Protein AF-A0A7I7TZQ4-F1 (afdb_monomer)

Solvent-accessible surface area (backbone atoms only — not comparable to full-atom values): 8480 Å² total; per-residue (Å²): 110,68,66,61,53,50,53,50,51,52,49,53,49,52,52,53,50,50,63,72,49,67,87,55,64,92,65,45,30,65,63,46,37,47,48,52,23,47,59,60,56,45,29,69,38,84,71,42,23,64,52,49,42,52,49,56,56,48,59,68,60,19,83,84,35,71,69,56,39,49,57,53,48,57,53,49,51,57,53,48,56,53,44,43,50,32,51,54,24,55,39,55,78,76,45,80,84,52,69,76,58,47,56,53,36,38,52,52,49,51,52,52,50,51,52,50,54,50,28,42,55,64,76,69,54,77,97,75,55,49,66,54,45,33,52,48,52,50,49,53,48,52,49,54,63,73,69,52,77,77,80,128

pLDDT: mean 86.18, std 8.85, range [39.09, 96.75]

Sequence (152 aa):
MLHGVADQLVRYDAEAFAAAFKDAPIGDGDVIATRLAKQILSIRDEPQLSRTRARLELSLLARGDPVLSENFAQMGESFRGIVERLVIAAQREHGPLDRTLLDEQISVVLSYLGGRILAFASDSAEPLTSDDIVRQLRAVITGVAALRPTGE

Secondary structure (DSSP, 8-state):
-HHHHHHHHHHHHHHHHHHHHTT--TT-HHHHHHHHHHHHHHTTSTTHHHHHHHHHHHHHHGGG-HHHHHHHHHHHHHHHHHHHHHHHHHHHTTSS--HHHHHHHHHHHHHHHHHHHHHHHTT-PPP--HHHHHHHHHHHHHHHHHHS----

Radius of gyration: 16.25 Å; Cα contacts (8 Å, |Δi|>4): 115; chains: 1; bounding box: 47×32×43 Å

Foldseek 3Di:
DLLVLLVVLLVVLVVVLCVLCVPPDQQPLLSLLLSLLVVLVCCLDPPNLVSLVSVVVLCVVCPVPVSSVVSVVVSVVSVLVSLLSNLCSLVVVPDDDDPVLSVVLSVQLSVVSVVSSVCSSVVNDDDDDSVRSSVVNSCSSVVSVVPPPPDD

Mean predicted aligned error: 5.51 Å

Organism: Mycolicibacterium parafortuitum (NCBI:txid39692)

Nearest PDB structures (foldseek):
  6ayi-assembly2_D  TM=6.916E-01  e=3.935E-02  Escherichia coli O157:H7
  2g3b-assembly1_B  TM=6.645E-01  e=1.412E-01  Rhodococcus jostii RHA1
  3p9t-assembly1_B  TM=6.006E-01  e=3.442E+00  Stenotrophomonas maltophilia
  8suk-assembly2_B  TM=4.294E-01  e=1.422E+00  Rhodococcus sp. USK13
  6of0-assembly2_D  TM=5.516E-01  e=6.521E+00  Neisseria gonorrhoeae

Structure (mmCIF, N/CA/C/O backbone):
data_AF-A0A7I7TZQ4-F1
#
_entry.id   AF-A0A7I7TZQ4-F1
#
loop_
_atom_site.group_PDB
_atom_site.id
_atom_site.type_symbol
_atom_site.label_atom_id
_atom_site.label_alt_id
_atom_site.label_comp_id
_atom_site.label_asym_id
_atom_site.label_entity_id
_atom_site.label_seq_id
_atom_site.pdbx_PDB_ins_code
_atom_site.Cartn_x
_atom_site.Cartn_y
_atom_site.Cartn_z
_atom_site.occupancy
_atom_site.B_iso_or_equiv
_atom_site.auth_seq_id
_atom_site.auth_comp_id
_atom_site.auth_asym_id
_atom_site.auth_atom_id
_atom_site.pdbx_PDB_model_num
ATOM 1 N N . MET A 1 1 ? 8.515 -16.409 -23.942 1.00 71.88 1 MET A N 1
ATOM 2 C CA . MET A 1 1 ? 9.444 -15.364 -23.449 1.00 71.88 1 MET A CA 1
ATOM 3 C C . MET A 1 1 ? 8.765 -14.506 -22.386 1.00 71.88 1 MET A C 1
ATOM 5 O O . MET A 1 1 ? 9.254 -14.497 -21.268 1.00 71.88 1 MET A O 1
ATOM 9 N N . LEU A 1 2 ? 7.625 -13.867 -22.691 1.00 77.50 2 LEU A N 1
ATOM 10 C CA . LEU A 1 2 ? 6.902 -12.990 -21.754 1.00 77.50 2 LEU A CA 1
ATOM 11 C C . LEU A 1 2 ? 6.487 -13.689 -20.445 1.00 77.50 2 LEU A C 1
ATOM 13 O O . LEU A 1 2 ? 6.786 -13.174 -19.374 1.00 77.50 2 LEU A O 1
ATOM 17 N N . HIS A 1 3 ? 5.913 -14.897 -20.528 1.00 77.06 3 HIS A N 1
ATOM 18 C CA . HIS A 1 3 ? 5.568 -15.714 -19.353 1.00 77.06 3 HIS A CA 1
ATOM 19 C C . HIS A 1 3 ? 6.768 -16.006 -18.453 1.00 77.06 3 HIS A C 1
ATOM 21 O O . HIS A 1 3 ? 6.694 -15.778 -17.258 1.00 77.06 3 HIS A O 1
ATOM 27 N N . GLY A 1 4 ? 7.913 -16.399 -19.021 1.00 81.25 4 GLY A N 1
ATOM 28 C CA . GLY A 1 4 ? 9.117 -16.677 -18.230 1.00 81.25 4 GLY A CA 1
ATOM 29 C C . GLY A 1 4 ? 9.682 -15.440 -17.518 1.00 81.25 4 GLY A C 1
ATOM 30 O O . GLY A 1 4 ? 10.194 -15.553 -16.408 1.00 81.25 4 GLY A O 1
ATOM 31 N N . VAL A 1 5 ? 9.565 -14.252 -18.123 1.00 81.44 5 VAL A N 1
ATOM 32 C CA . VAL A 1 5 ? 9.945 -12.984 -17.474 1.00 81.44 5 VAL A CA 1
ATOM 33 C C . VAL A 1 5 ? 8.963 -12.631 -16.356 1.00 81.44 5 VAL A C 1
ATOM 35 O O . VAL A 1 5 ? 9.399 -12.252 -15.270 1.00 81.44 5 VAL A O 1
ATOM 38 N N . ALA A 1 6 ? 7.659 -12.796 -16.592 1.00 79.25 6 ALA A N 1
ATOM 39 C CA . ALA A 1 6 ? 6.629 -12.578 -15.581 1.00 79.25 6 ALA A CA 1
ATOM 40 C C . ALA A 1 6 ? 6.795 -13.530 -14.384 1.00 79.25 6 ALA A C 1
ATOM 42 O O . ALA A 1 6 ? 6.799 -13.066 -13.248 1.00 79.25 6 ALA A O 1
ATOM 43 N N . ASP A 1 7 ? 7.041 -14.821 -14.624 1.00 80.62 7 ASP A N 1
ATOM 44 C CA . ASP A 1 7 ? 7.293 -15.821 -13.578 1.00 80.62 7 ASP A CA 1
ATOM 45 C C . ASP A 1 7 ? 8.513 -15.455 -12.725 1.00 80.62 7 ASP A C 1
ATOM 47 O O . ASP A 1 7 ? 8.476 -15.536 -11.498 1.00 80.62 7 ASP A O 1
ATOM 51 N N . GLN A 1 8 ? 9.610 -15.027 -13.361 1.00 83.38 8 GLN A N 1
ATOM 52 C CA . GLN A 1 8 ? 10.805 -14.595 -12.636 1.00 83.38 8 GLN A CA 1
ATOM 53 C C . GLN A 1 8 ? 10.550 -13.340 -11.802 1.00 83.38 8 GLN A C 1
ATOM 55 O O . GLN A 1 8 ? 10.984 -13.287 -10.653 1.00 83.38 8 GLN A O 1
ATOM 60 N N . LEU A 1 9 ? 9.841 -12.349 -12.352 1.00 80.94 9 LEU A N 1
ATOM 61 C CA . LEU A 1 9 ? 9.470 -11.136 -11.620 1.00 80.94 9 LEU A CA 1
ATOM 62 C C . LEU A 1 9 ? 8.625 -11.478 -10.392 1.00 80.94 9 LEU A C 1
ATOM 64 O O . LEU A 1 9 ? 8.991 -11.099 -9.282 1.00 80.94 9 LEU A O 1
ATOM 68 N N . VAL A 1 10 ? 7.564 -12.266 -10.580 1.00 77.12 10 VAL A N 1
ATOM 69 C CA . VAL A 1 10 ? 6.677 -12.705 -9.496 1.00 77.12 10 VAL A CA 1
ATOM 70 C C . VAL A 1 10 ? 7.459 -13.464 -8.427 1.00 77.12 10 VAL A C 1
ATOM 72 O O . VAL A 1 10 ? 7.298 -13.187 -7.240 1.00 77.12 10 VAL A O 1
ATOM 75 N N . ARG A 1 11 ? 8.366 -14.367 -8.814 1.00 78.06 11 ARG A N 1
ATOM 76 C CA . ARG A 1 11 ? 9.188 -15.103 -7.846 1.00 78.06 11 ARG A CA 1
ATOM 77 C C . ARG A 1 11 ? 10.104 -14.178 -7.041 1.00 78.06 11 ARG A C 1
ATOM 79 O O . ARG A 1 11 ? 10.126 -14.275 -5.818 1.00 78.06 11 ARG A O 1
ATOM 86 N N . TYR A 1 12 ? 10.832 -13.275 -7.700 1.00 80.44 12 TYR A N 1
ATOM 87 C CA . TYR A 1 12 ? 11.740 -12.354 -7.009 1.00 80.44 12 TYR A CA 1
ATOM 88 C C . TYR A 1 12 ? 11.011 -11.413 -6.059 1.00 80.44 12 TYR A C 1
ATOM 90 O O . TYR A 1 12 ? 11.521 -11.111 -4.980 1.00 80.44 12 TYR A O 1
ATOM 98 N N . ASP A 1 13 ? 9.824 -10.960 -6.443 1.00 75.25 13 ASP A N 1
ATOM 99 C CA . ASP A 1 13 ? 9.003 -10.127 -5.580 1.00 75.25 13 ASP A CA 1
ATOM 100 C C . ASP A 1 13 ? 8.512 -10.917 -4.376 1.00 75.25 13 ASP A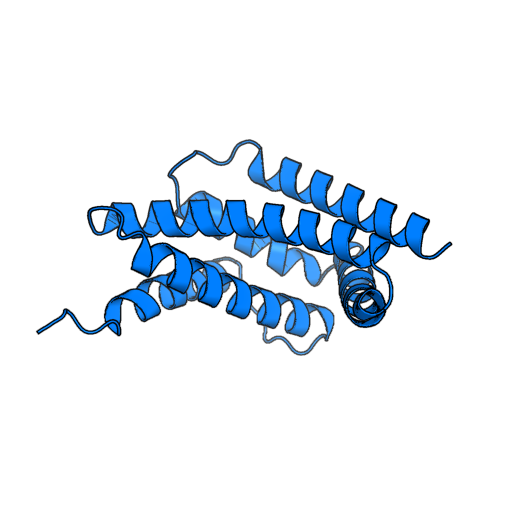 C 1
ATOM 102 O O . ASP A 1 13 ? 8.654 -10.445 -3.254 1.00 75.25 13 ASP A O 1
ATOM 106 N N . ALA A 1 14 ? 8.012 -12.138 -4.580 1.00 73.81 14 ALA A N 1
ATOM 107 C CA . ALA A 1 14 ? 7.545 -12.987 -3.492 1.00 73.81 14 ALA A CA 1
ATOM 108 C C . ALA A 1 14 ? 8.676 -13.303 -2.502 1.00 73.81 14 ALA A C 1
ATOM 110 O O . ALA A 1 14 ? 8.468 -13.221 -1.295 1.00 73.81 14 ALA A O 1
ATOM 111 N N . GLU A 1 15 ? 9.884 -13.597 -2.992 1.00 79.50 15 GLU A N 1
ATOM 112 C CA . GLU A 1 15 ? 11.077 -13.811 -2.163 1.00 79.50 15 GLU A CA 1
ATOM 113 C C . GLU A 1 15 ? 11.458 -12.550 -1.374 1.00 79.50 15 GLU A C 1
ATOM 115 O O . GLU A 1 15 ? 11.679 -12.622 -0.162 1.00 79.50 15 GLU A O 1
ATOM 120 N N . ALA A 1 16 ? 11.496 -11.386 -2.032 1.00 77.25 16 ALA A N 1
ATOM 121 C CA . ALA A 1 16 ? 11.807 -10.113 -1.386 1.00 77.25 16 ALA A CA 1
ATOM 122 C C . ALA A 1 16 ? 10.758 -9.743 -0.325 1.00 77.25 16 ALA A C 1
ATOM 124 O O . ALA A 1 16 ? 11.110 -9.334 0.782 1.00 77.25 16 ALA A O 1
ATOM 125 N N . PHE A 1 17 ? 9.475 -9.943 -0.632 1.00 75.00 17 PHE A N 1
ATOM 126 C CA . PHE A 1 17 ? 8.370 -9.727 0.296 1.00 75.00 17 PHE A CA 1
ATOM 127 C C . PHE A 1 17 ? 8.422 -10.705 1.472 1.00 75.00 17 PHE A C 1
ATOM 129 O O . PHE A 1 17 ? 8.363 -10.280 2.625 1.00 75.00 17 PHE A O 1
ATOM 136 N N . ALA A 1 18 ? 8.590 -12.002 1.221 1.00 76.06 18 ALA A N 1
ATOM 137 C CA . ALA A 1 18 ? 8.701 -12.998 2.280 1.00 76.06 18 ALA A CA 1
ATOM 138 C C . ALA A 1 18 ? 9.877 -12.683 3.214 1.00 76.06 18 ALA A C 1
ATOM 140 O O . ALA A 1 18 ? 9.715 -12.710 4.433 1.00 76.06 18 ALA A O 1
ATOM 141 N N . ALA A 1 19 ? 11.033 -12.306 2.663 1.00 80.75 19 ALA A N 1
ATOM 142 C CA . ALA A 1 19 ? 12.191 -11.891 3.447 1.00 80.75 19 ALA A CA 1
ATOM 143 C C . ALA A 1 19 ? 11.901 -10.636 4.288 1.00 80.75 19 ALA A C 1
ATOM 145 O O . ALA A 1 19 ? 12.202 -10.618 5.482 1.00 80.75 19 ALA A O 1
ATOM 146 N N . ALA A 1 20 ? 11.264 -9.615 3.703 1.00 79.75 20 ALA A N 1
ATOM 147 C CA . ALA A 1 20 ? 10.950 -8.364 4.391 1.00 79.75 20 ALA A CA 1
ATOM 148 C C . ALA A 1 20 ? 10.005 -8.562 5.588 1.00 79.75 20 ALA A C 1
ATOM 150 O O . ALA A 1 20 ? 10.124 -7.849 6.585 1.00 79.75 20 ALA A O 1
ATOM 151 N N . PHE A 1 21 ? 9.096 -9.540 5.534 1.00 80.00 21 PHE A N 1
ATOM 152 C CA . PHE A 1 21 ? 8.072 -9.764 6.563 1.00 80.00 21 PHE A CA 1
ATOM 153 C C . PHE A 1 21 ? 8.275 -11.027 7.414 1.00 80.00 21 PHE A C 1
ATOM 155 O O 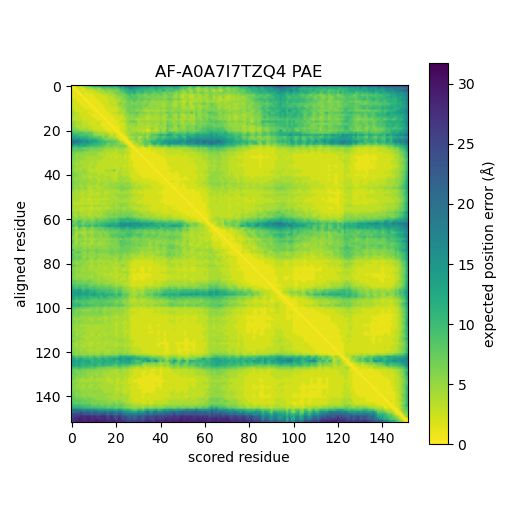. PHE A 1 21 ? 7.489 -11.244 8.337 1.00 80.00 21 PHE A O 1
ATOM 162 N N . LYS A 1 22 ? 9.337 -11.811 7.173 1.00 77.88 22 LYS A N 1
ATOM 163 C CA . LYS A 1 22 ? 9.636 -13.080 7.866 1.00 77.88 22 LYS A CA 1
ATOM 164 C C . LYS A 1 22 ? 9.555 -12.972 9.391 1.00 77.88 22 LYS A C 1
ATOM 166 O O . LYS A 1 22 ? 8.889 -13.778 10.029 1.00 77.88 22 LYS A O 1
ATOM 171 N N . ASP A 1 23 ? 10.188 -11.943 9.947 1.00 78.12 23 ASP A N 1
ATOM 172 C CA . ASP A 1 23 ? 10.280 -11.734 11.399 1.00 78.12 23 ASP A CA 1
ATOM 173 C C . ASP A 1 23 ? 9.314 -10.649 11.910 1.00 78.12 23 ASP A C 1
ATOM 175 O O . ASP A 1 23 ? 9.570 -10.022 12.936 1.00 78.12 23 ASP A O 1
ATOM 179 N N . ALA A 1 24 ? 8.266 -10.306 11.153 1.00 74.56 24 ALA A N 1
ATOM 180 C CA . ALA A 1 24 ? 7.301 -9.292 11.578 1.00 74.56 24 ALA A CA 1
ATOM 181 C C . ALA A 1 24 ? 6.318 -9.912 12.589 1.00 74.56 24 ALA A C 1
ATOM 183 O O . ALA A 1 24 ? 5.592 -10.840 12.201 1.00 74.56 24 ALA A O 1
ATOM 184 N N . PRO A 1 25 ? 6.242 -9.414 13.841 1.00 75.75 25 PRO A N 1
ATOM 185 C CA . PRO A 1 25 ? 5.332 -9.956 14.843 1.00 75.75 25 PRO A CA 1
ATOM 186 C C . PRO A 1 25 ? 3.885 -9.949 14.340 1.00 75.75 25 PRO A C 1
ATOM 188 O O . PRO A 1 25 ? 3.422 -9.007 13.690 1.00 75.75 25 PRO A O 1
ATOM 191 N N . ILE A 1 26 ? 3.150 -11.024 14.618 1.00 67.25 26 ILE A N 1
ATOM 192 C CA . ILE A 1 26 ? 1.724 -11.101 14.296 1.00 67.25 26 ILE A CA 1
ATOM 193 C C . ILE A 1 26 ? 0.982 -10.241 15.324 1.00 67.25 26 ILE A C 1
ATOM 195 O O . ILE A 1 26 ? 0.817 -10.654 16.466 1.00 67.25 26 ILE A O 1
ATOM 199 N N . GLY A 1 27 ? 0.562 -9.041 14.918 1.00 73.06 27 GLY A N 1
ATOM 200 C CA . GLY A 1 27 ? -0.202 -8.109 15.756 1.00 73.06 27 GLY A CA 1
ATOM 201 C C . GLY A 1 27 ? 0.493 -6.781 16.057 1.00 73.06 27 GLY A C 1
ATOM 202 O O . GLY A 1 27 ? -0.142 -5.917 16.646 1.00 73.06 27 GLY A O 1
ATOM 203 N N . ASP A 1 28 ? 1.744 -6.594 15.632 1.00 85.62 28 ASP A N 1
ATOM 204 C CA . ASP A 1 28 ? 2.437 -5.306 15.752 1.00 85.62 28 ASP A CA 1
ATOM 205 C C . ASP A 1 28 ? 2.229 -4.484 14.470 1.00 85.62 28 ASP A C 1
ATOM 207 O O . ASP A 1 28 ? 2.931 -4.658 13.466 1.00 85.62 28 ASP A O 1
ATOM 211 N N . GLY A 1 29 ? 1.196 -3.637 14.488 1.00 88.56 29 GLY A N 1
ATOM 212 C CA . GLY A 1 29 ? 0.816 -2.796 13.352 1.00 88.56 29 GLY A CA 1
ATOM 213 C C . GLY A 1 29 ? 1.922 -1.824 12.940 1.00 88.56 29 GLY A C 1
ATOM 214 O O . GLY A 1 29 ? 2.123 -1.595 11.747 1.00 88.56 29 GLY A O 1
ATOM 215 N N . ASP A 1 30 ? 2.704 -1.333 13.898 1.00 90.38 30 ASP A N 1
ATOM 216 C CA . ASP A 1 30 ? 3.761 -0.345 13.679 1.00 90.38 30 ASP A CA 1
ATOM 217 C C . ASP A 1 30 ? 4.958 -0.938 12.950 1.00 90.38 30 ASP A C 1
ATOM 219 O O . ASP A 1 30 ? 5.473 -0.353 11.986 1.00 90.38 30 ASP A O 1
ATOM 223 N N . VAL A 1 31 ? 5.370 -2.143 13.346 1.00 91.31 31 VAL A N 1
ATOM 224 C CA . VAL A 1 31 ? 6.420 -2.884 12.642 1.00 91.31 31 VAL A CA 1
ATOM 225 C C . VAL A 1 31 ? 5.978 -3.222 11.219 1.00 91.31 31 VAL A C 1
ATOM 227 O O . VAL A 1 31 ? 6.773 -3.076 10.284 1.00 91.31 31 VAL A O 1
ATOM 230 N N . ILE A 1 32 ? 4.721 -3.640 11.024 1.00 91.38 32 ILE A N 1
ATOM 231 C CA . ILE A 1 32 ? 4.182 -3.954 9.692 1.00 91.38 32 ILE A CA 1
ATOM 232 C C . ILE A 1 32 ? 4.138 -2.693 8.818 1.00 91.38 32 ILE A C 1
ATOM 234 O O . ILE A 1 32 ? 4.641 -2.721 7.692 1.00 91.38 32 ILE A O 1
ATOM 238 N N . ALA A 1 33 ? 3.606 -1.581 9.333 1.00 93.50 33 ALA A N 1
ATOM 239 C CA . ALA A 1 33 ? 3.524 -0.310 8.616 1.00 93.50 33 ALA A CA 1
ATOM 240 C C . ALA A 1 33 ? 4.912 0.205 8.217 1.00 93.50 33 ALA A C 1
ATOM 242 O O . ALA A 1 33 ? 5.122 0.607 7.073 1.00 93.50 33 ALA A O 1
ATOM 243 N N . THR A 1 34 ? 5.885 0.133 9.128 1.00 94.31 34 THR A N 1
ATOM 244 C CA . THR A 1 34 ? 7.265 0.571 8.871 1.00 94.31 34 THR A CA 1
ATOM 245 C C . THR A 1 34 ? 7.936 -0.276 7.790 1.00 94.31 34 THR A C 1
ATOM 247 O O . THR A 1 34 ? 8.628 0.252 6.919 1.00 94.31 34 THR A O 1
ATOM 250 N N . ARG A 1 35 ? 7.733 -1.600 7.804 1.00 92.62 35 ARG A N 1
ATOM 251 C CA . ARG A 1 35 ? 8.273 -2.496 6.767 1.00 92.62 35 ARG A CA 1
ATOM 252 C C . ARG A 1 35 ? 7.623 -2.243 5.408 1.00 92.62 35 ARG A C 1
ATOM 254 O O . ARG A 1 35 ? 8.342 -2.165 4.415 1.00 92.62 35 ARG A O 1
ATOM 261 N N . LEU A 1 36 ? 6.303 -2.041 5.365 1.00 91.81 36 LEU A N 1
ATOM 262 C CA . LEU A 1 36 ? 5.595 -1.642 4.143 1.00 91.81 36 LEU A CA 1
ATOM 263 C C . LEU A 1 36 ? 6.128 -0.313 3.597 1.00 91.81 36 LEU A C 1
ATOM 265 O O . LEU A 1 36 ? 6.429 -0.221 2.409 1.00 91.81 36 LEU A O 1
ATOM 269 N N . ALA A 1 37 ? 6.306 0.692 4.455 1.00 94.12 37 ALA A N 1
ATOM 270 C CA . ALA A 1 37 ? 6.837 1.994 4.064 1.00 94.12 37 ALA A CA 1
ATOM 271 C C . ALA A 1 37 ? 8.239 1.888 3.446 1.00 94.12 37 ALA A C 1
ATOM 273 O O . ALA A 1 37 ? 8.480 2.430 2.367 1.00 94.12 37 ALA A O 1
ATOM 274 N N . LYS A 1 38 ? 9.145 1.129 4.076 1.00 93.25 38 LYS A N 1
ATOM 275 C CA . LYS A 1 38 ? 10.492 0.868 3.542 1.00 93.25 38 LYS A CA 1
ATOM 276 C C . LYS A 1 38 ? 10.452 0.128 2.207 1.00 93.25 38 LYS A C 1
ATOM 278 O O . LYS A 1 38 ? 11.166 0.513 1.285 1.00 93.25 38 LYS A O 1
ATOM 283 N N . GLN A 1 39 ? 9.602 -0.891 2.085 1.00 90.56 39 GLN A N 1
ATOM 284 C CA . GLN A 1 39 ? 9.459 -1.648 0.843 1.00 90.56 39 GLN A CA 1
ATOM 285 C C . GLN A 1 39 ? 8.982 -0.750 -0.302 1.00 90.56 39 GLN A C 1
ATOM 287 O O . GLN A 1 39 ? 9.524 -0.806 -1.403 1.00 90.56 39 GLN A O 1
ATOM 292 N N . ILE A 1 40 ? 8.009 0.122 -0.039 1.00 91.38 40 ILE A N 1
ATOM 293 C CA . ILE A 1 40 ? 7.492 1.054 -1.041 1.00 91.38 40 ILE A CA 1
ATOM 294 C C . ILE A 1 40 ? 8.540 2.104 -1.416 1.00 91.38 40 ILE A C 1
ATOM 296 O O . ILE A 1 40 ? 8.683 2.413 -2.594 1.00 91.38 40 ILE A O 1
ATOM 300 N N . LEU A 1 41 ? 9.298 2.633 -0.453 1.00 93.31 41 LEU A N 1
ATOM 301 C CA . LEU A 1 41 ? 10.371 3.586 -0.753 1.00 93.31 41 LEU A CA 1
ATOM 302 C C . LEU A 1 41 ? 11.479 2.965 -1.598 1.00 93.31 41 LEU A C 1
ATOM 304 O O . LEU A 1 41 ? 11.996 3.648 -2.477 1.00 93.31 41 LEU A O 1
ATOM 308 N N . SER A 1 42 ? 11.785 1.679 -1.392 1.00 91.75 42 SER A N 1
ATOM 309 C CA . SER A 1 42 ? 12.810 0.982 -2.178 1.00 91.75 42 SER A CA 1
ATOM 310 C C . SER A 1 42 ? 12.512 0.948 -3.680 1.00 91.75 42 SER A C 1
ATOM 312 O O . SER A 1 42 ? 13.433 0.804 -4.469 1.00 91.75 42 SER A O 1
ATOM 314 N N . ILE A 1 43 ? 11.253 1.149 -4.099 1.00 91.94 43 ILE A N 1
ATOM 315 C CA . ILE A 1 43 ? 10.854 1.231 -5.518 1.00 91.94 43 ILE A CA 1
ATOM 316 C C . ILE A 1 43 ? 11.580 2.359 -6.254 1.00 91.94 43 ILE A C 1
ATOM 318 O O . ILE A 1 43 ? 11.715 2.297 -7.470 1.00 91.94 43 ILE A O 1
ATOM 322 N N . ARG A 1 44 ? 12.034 3.392 -5.544 1.00 91.25 44 ARG A N 1
ATOM 323 C CA . ARG A 1 44 ? 12.735 4.535 -6.139 1.00 91.25 44 ARG A CA 1
ATOM 324 C C . ARG A 1 44 ? 14.144 4.189 -6.615 1.00 91.25 44 ARG A C 1
ATOM 326 O O . ARG A 1 44 ? 14.696 4.924 -7.427 1.00 91.25 44 ARG A O 1
ATOM 333 N N . ASP A 1 45 ? 14.697 3.086 -6.125 1.00 91.44 45 ASP A N 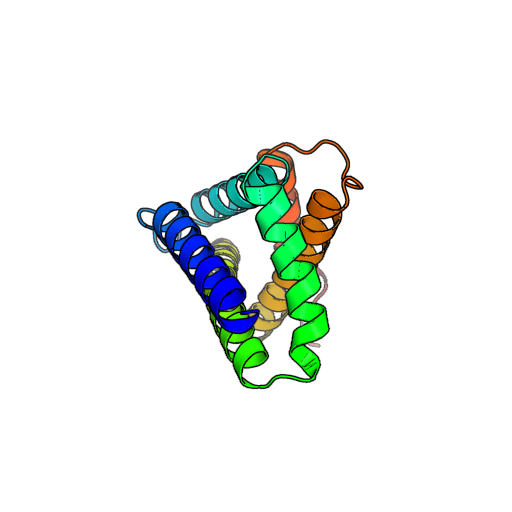1
ATOM 334 C CA . ASP A 1 45 ? 16.070 2.678 -6.371 1.00 91.44 45 ASP A CA 1
ATOM 335 C C . ASP A 1 45 ? 16.118 1.446 -7.286 1.00 91.44 45 ASP A C 1
ATOM 337 O O . ASP A 1 45 ? 15.197 0.624 -7.337 1.00 91.44 45 ASP A O 1
ATOM 341 N N . GLU A 1 46 ? 17.210 1.297 -8.034 1.00 90.69 46 GLU A N 1
ATOM 342 C CA . GLU A 1 46 ? 17.443 0.081 -8.813 1.00 90.69 46 GLU A CA 1
ATOM 343 C C . GLU A 1 46 ? 17.943 -1.065 -7.914 1.00 90.69 46 GLU A C 1
ATOM 345 O O . GLU A 1 46 ? 18.740 -0.827 -7.004 1.00 90.69 46 GLU A O 1
ATOM 350 N N . PRO A 1 47 ? 17.544 -2.329 -8.177 1.00 90.56 47 PRO A N 1
ATOM 351 C CA . PRO A 1 47 ? 16.775 -2.807 -9.336 1.00 90.56 47 PRO A CA 1
ATOM 352 C C . PRO A 1 47 ? 15.238 -2.742 -9.190 1.00 90.56 47 PRO A C 1
ATOM 354 O O . PRO A 1 47 ? 14.512 -3.217 -10.071 1.00 90.56 47 PRO A O 1
ATOM 357 N N . GLN A 1 48 ? 14.707 -2.265 -8.060 1.00 88.62 48 GLN A N 1
ATOM 358 C CA . GLN A 1 48 ? 13.271 -2.307 -7.757 1.00 88.62 48 GLN A CA 1
ATOM 359 C C . GLN A 1 48 ? 12.449 -1.385 -8.661 1.00 88.62 48 GLN A C 1
ATOM 361 O O . GLN A 1 48 ? 11.316 -1.744 -9.008 1.00 88.62 48 GLN A O 1
ATOM 366 N N . LEU A 1 49 ? 13.014 -0.252 -9.080 1.00 92.00 49 LEU A N 1
ATOM 367 C CA . LEU A 1 49 ? 12.385 0.671 -10.019 1.00 92.00 49 LEU A CA 1
ATOM 368 C C . LEU A 1 49 ? 12.075 -0.015 -11.350 1.00 92.00 49 LEU A C 1
ATOM 370 O O . LEU A 1 49 ? 10.909 -0.100 -11.751 1.00 92.00 49 LEU A O 1
ATOM 374 N N . SER A 1 50 ? 13.101 -0.568 -12.003 1.00 91.19 50 SER A N 1
ATOM 375 C CA . SER A 1 50 ? 12.946 -1.263 -13.283 1.00 91.19 50 SER A CA 1
ATOM 376 C C . SER A 1 50 ? 11.994 -2.457 -13.181 1.00 91.19 50 SER A C 1
ATOM 378 O O . SER A 1 50 ? 11.136 -2.644 -14.045 1.00 91.19 50 SER A O 1
ATOM 380 N N . ARG A 1 51 ? 12.067 -3.237 -12.092 1.00 89.62 51 ARG A N 1
ATOM 381 C CA . ARG A 1 51 ? 11.144 -4.364 -11.858 1.00 89.62 51 ARG A CA 1
ATOM 382 C C . ARG A 1 51 ? 9.697 -3.911 -11.702 1.00 89.62 51 ARG A C 1
ATOM 384 O O . ARG A 1 51 ? 8.797 -4.532 -12.259 1.00 89.62 51 ARG A O 1
ATOM 391 N N . THR A 1 52 ? 9.467 -2.831 -10.962 1.00 90.06 52 THR A N 1
ATOM 392 C CA . THR A 1 52 ? 8.117 -2.311 -10.727 1.00 90.06 52 THR A CA 1
ATOM 393 C C . THR A 1 52 ? 7.504 -1.754 -12.005 1.00 90.06 52 THR A C 1
ATOM 395 O O . THR A 1 52 ? 6.337 -2.032 -12.272 1.00 90.06 52 THR A O 1
ATOM 398 N N . ARG A 1 53 ? 8.282 -1.051 -12.838 1.00 92.44 53 ARG A N 1
ATOM 399 C CA . ARG A 1 53 ? 7.832 -0.595 -14.164 1.00 92.44 53 ARG A CA 1
ATOM 400 C C . ARG A 1 53 ? 7.431 -1.763 -15.059 1.00 92.44 53 ARG A C 1
ATOM 402 O O . ARG A 1 53 ? 6.301 -1.789 -15.539 1.00 92.44 53 ARG A O 1
ATOM 409 N N . ALA A 1 54 ? 8.298 -2.770 -15.178 1.00 90.19 54 ALA A N 1
ATOM 410 C CA . ALA A 1 54 ? 7.991 -3.975 -15.944 1.00 90.19 54 ALA A CA 1
ATOM 411 C C . ALA A 1 54 ? 6.711 -4.660 -15.437 1.00 90.19 54 ALA A C 1
ATOM 413 O O . ALA A 1 54 ? 5.866 -5.064 -16.230 1.00 90.19 54 ALA A O 1
ATOM 414 N N . ARG A 1 55 ? 6.517 -4.743 -14.113 1.00 88.31 55 ARG A N 1
ATOM 415 C CA . ARG A 1 55 ? 5.304 -5.315 -13.511 1.00 88.31 55 ARG A CA 1
ATOM 416 C C . ARG A 1 55 ? 4.043 -4.536 -13.886 1.00 88.31 55 ARG A C 1
ATOM 418 O O . ARG A 1 55 ? 3.039 -5.146 -14.243 1.00 88.31 55 ARG A O 1
ATOM 425 N N . LEU A 1 56 ? 4.091 -3.206 -13.803 1.00 88.50 56 LEU A N 1
ATOM 426 C CA . LEU A 1 56 ? 2.967 -2.336 -14.156 1.00 88.50 56 LEU A CA 1
ATOM 427 C C . LEU A 1 56 ? 2.600 -2.493 -15.636 1.00 88.50 56 LEU A C 1
ATOM 429 O O . LEU A 1 56 ? 1.434 -2.729 -15.943 1.00 88.50 56 LEU A O 1
ATOM 433 N N . GLU A 1 57 ? 3.582 -2.470 -16.537 1.00 88.88 57 GLU A N 1
ATOM 434 C CA . GLU A 1 57 ? 3.366 -2.691 -17.973 1.00 88.88 57 GLU A CA 1
ATOM 435 C C . GLU A 1 57 ? 2.767 -4.076 -18.258 1.00 88.88 57 GLU A C 1
ATOM 437 O O . GLU A 1 57 ? 1.754 -4.193 -18.949 1.00 88.88 57 GLU A O 1
ATOM 442 N N . LEU A 1 58 ? 3.335 -5.133 -17.670 1.00 86.62 58 LEU A N 1
ATOM 443 C CA . LEU A 1 58 ? 2.849 -6.501 -17.848 1.00 86.62 58 LEU A CA 1
ATOM 444 C C . LEU A 1 58 ? 1.433 -6.694 -17.295 1.00 86.62 58 LEU A C 1
ATOM 446 O O . LEU A 1 58 ? 0.632 -7.386 -17.919 1.00 86.62 58 LEU A O 1
ATOM 450 N N . SER A 1 59 ? 1.096 -6.065 -16.166 1.00 82.88 59 SER A N 1
ATOM 451 C CA . SER A 1 59 ? -0.250 -6.155 -15.586 1.00 82.88 59 SER A CA 1
ATOM 452 C C . SER A 1 59 ? -1.325 -5.539 -16.490 1.00 82.88 59 SER A C 1
ATOM 454 O O . SER A 1 59 ? -2.449 -6.038 -16.544 1.00 82.88 59 SER A O 1
ATOM 456 N N . LEU A 1 60 ? -0.978 -4.504 -17.264 1.00 84.25 60 LEU A N 1
ATOM 457 C CA . LEU A 1 60 ? -1.878 -3.917 -18.258 1.00 84.25 60 LEU A CA 1
ATOM 458 C C . LEU A 1 60 ? -2.085 -4.856 -19.455 1.00 84.25 60 LEU A C 1
ATOM 460 O O . LEU A 1 60 ? -3.195 -4.943 -19.980 1.00 84.25 60 LEU A O 1
ATOM 464 N N . LEU A 1 61 ? -1.041 -5.590 -19.852 1.00 82.25 61 LEU A N 1
ATOM 465 C CA . LEU A 1 61 ? -1.084 -6.570 -20.943 1.00 82.25 61 LEU A CA 1
ATOM 466 C C . LEU A 1 61 ? -1.788 -7.879 -20.549 1.00 82.25 61 LEU A C 1
ATOM 468 O O . LEU A 1 61 ? -2.384 -8.538 -21.401 1.00 82.25 61 LEU A O 1
ATOM 472 N N . ALA A 1 62 ? -1.766 -8.241 -19.263 1.00 79.81 62 ALA A N 1
ATOM 473 C CA . ALA A 1 62 ? -2.304 -9.501 -18.756 1.00 79.81 62 ALA A CA 1
ATOM 474 C C . ALA A 1 62 ? -3.818 -9.667 -18.973 1.00 79.81 62 ALA A C 1
ATOM 476 O O . ALA A 1 62 ? -4.290 -10.796 -19.013 1.00 79.81 62 ALA A O 1
ATOM 477 N N . ARG A 1 63 ? -4.586 -8.585 -19.193 1.00 72.81 63 ARG A N 1
ATOM 478 C CA . ARG A 1 63 ? -6.052 -8.648 -19.389 1.00 72.81 63 ARG A CA 1
ATOM 479 C C . ARG A 1 63 ? -6.507 -9.590 -20.516 1.00 72.81 63 ARG A C 1
ATOM 481 O O . ARG A 1 63 ? -7.653 -10.026 -20.495 1.00 72.81 63 ARG A O 1
ATOM 488 N N . GLY A 1 64 ? -5.643 -9.880 -21.492 1.00 77.81 64 GLY A N 1
ATOM 489 C CA . GLY A 1 64 ? -5.911 -10.832 -22.577 1.00 77.81 64 GLY A CA 1
ATOM 490 C C . GLY A 1 64 ? -5.276 -12.218 -22.403 1.00 77.81 64 GLY A C 1
ATOM 491 O O . GLY A 1 64 ? -5.468 -13.071 -23.265 1.00 77.81 64 GLY A O 1
ATOM 492 N N . ASP A 1 65 ? -4.518 -12.450 -21.329 1.00 82.75 65 ASP A N 1
ATOM 493 C CA . ASP A 1 65 ? -3.734 -13.665 -21.090 1.00 82.75 65 ASP A CA 1
ATOM 494 C C . ASP A 1 65 ? -4.065 -14.247 -19.699 1.00 82.75 65 ASP A C 1
ATOM 496 O O . ASP A 1 65 ? -3.634 -13.702 -18.675 1.00 82.75 65 ASP A O 1
ATOM 500 N N . PRO A 1 66 ? -4.844 -15.345 -19.635 1.00 81.19 66 PRO A N 1
ATOM 501 C CA . PRO A 1 66 ? -5.281 -15.934 -18.370 1.00 81.19 66 PRO A CA 1
ATOM 502 C C . PRO A 1 66 ? -4.135 -16.392 -17.463 1.00 81.19 66 PRO A C 1
ATOM 504 O O . PRO A 1 66 ? -4.235 -16.257 -16.248 1.00 81.19 66 PRO A O 1
ATOM 507 N N . VAL A 1 67 ? -3.038 -16.888 -18.043 1.00 79.31 67 VAL A N 1
ATOM 508 C CA . VAL A 1 67 ? -1.893 -17.402 -17.277 1.00 79.31 67 VAL A CA 1
ATOM 509 C C . VAL A 1 67 ? -1.139 -16.243 -16.630 1.00 79.31 67 VAL A C 1
ATOM 511 O O . VAL A 1 67 ? -0.827 -16.279 -15.442 1.00 79.31 67 VAL A O 1
ATOM 514 N N . LEU A 1 68 ? -0.900 -15.165 -17.384 1.00 78.75 68 LEU A N 1
ATOM 515 C CA . LEU A 1 68 ? -0.307 -13.951 -16.816 1.00 78.75 68 LEU A CA 1
ATOM 516 C C . LEU A 1 68 ? -1.218 -13.321 -15.756 1.00 78.75 68 LEU A C 1
ATOM 518 O O . LEU A 1 68 ? -0.727 -12.849 -14.731 1.00 78.75 68 LEU A O 1
ATOM 522 N N . SER A 1 69 ? -2.534 -13.335 -15.978 1.00 81.00 69 SER A N 1
ATOM 523 C CA . SER A 1 69 ? -3.511 -12.823 -15.014 1.00 81.00 69 SER A CA 1
ATOM 524 C C . SER A 1 69 ? -3.468 -13.574 -13.681 1.00 81.00 69 SER A C 1
ATOM 526 O O . SER A 1 69 ? -3.473 -12.934 -12.631 1.00 81.00 69 SER A O 1
ATOM 528 N N . GLU A 1 70 ? -3.384 -14.906 -13.704 1.00 82.38 70 GLU A N 1
ATOM 529 C CA . GLU A 1 70 ? -3.316 -15.737 -12.494 1.00 82.38 70 GLU A CA 1
ATOM 530 C C . GLU A 1 70 ? -2.045 -15.462 -11.675 1.00 82.38 70 GLU A C 1
ATOM 532 O O . GLU A 1 70 ? -2.117 -15.237 -10.465 1.00 82.38 70 GLU A O 1
ATOM 537 N N . ASN A 1 71 ? -0.894 -15.358 -12.342 1.00 78.06 71 ASN A N 1
ATOM 538 C CA . ASN A 1 71 ? 0.376 -15.033 -11.694 1.00 78.06 71 ASN A CA 1
ATOM 539 C C . ASN A 1 71 ? 0.340 -13.676 -10.968 1.00 78.06 71 ASN A C 1
ATOM 541 O O . ASN A 1 71 ? 0.798 -13.551 -9.828 1.00 78.06 71 ASN A O 1
ATOM 545 N N . PHE A 1 72 ? -0.221 -12.645 -11.609 1.00 78.50 72 PHE A N 1
ATOM 546 C CA . PHE A 1 72 ? -0.374 -11.334 -10.973 1.00 78.50 72 PHE A CA 1
ATOM 547 C C . PHE A 1 72 ? -1.424 -11.340 -9.859 1.00 78.50 72 PHE A C 1
ATOM 549 O O . PHE A 1 72 ? -1.235 -10.651 -8.854 1.00 78.50 72 PHE A O 1
ATOM 556 N N . ALA A 1 73 ? -2.489 -12.136 -9.991 1.00 79.38 73 ALA A N 1
ATOM 557 C CA . ALA A 1 73 ? -3.486 -12.302 -8.939 1.00 79.38 73 ALA A CA 1
ATOM 558 C C . ALA A 1 73 ? -2.866 -12.908 -7.671 1.00 79.38 73 ALA A C 1
ATOM 560 O O . ALA A 1 73 ? -3.052 -12.368 -6.583 1.00 79.38 73 ALA A O 1
ATOM 561 N N . GLN A 1 74 ? -2.043 -13.954 -7.799 1.00 77.25 74 GLN A N 1
ATOM 562 C CA . GLN A 1 74 ? -1.375 -14.588 -6.656 1.00 77.25 74 GLN A CA 1
ATOM 563 C C . GLN A 1 74 ? -0.432 -13.627 -5.907 1.00 77.25 74 GLN A C 1
ATOM 565 O O . GLN A 1 74 ? -0.356 -13.636 -4.672 1.00 77.25 74 GLN A O 1
ATOM 570 N N . MET A 1 75 ? 0.267 -12.759 -6.642 1.00 75.81 75 MET A N 1
ATOM 571 C CA . MET A 1 75 ? 1.069 -11.688 -6.046 1.00 75.81 75 MET A CA 1
ATOM 572 C C . MET A 1 75 ? 0.189 -10.677 -5.294 1.00 75.81 75 MET A C 1
ATOM 574 O O . MET A 1 75 ? 0.506 -10.291 -4.167 1.00 75.81 75 MET A O 1
ATOM 578 N N . GLY A 1 76 ? -0.936 -10.280 -5.898 1.00 78.81 76 GLY A N 1
ATOM 579 C CA . GLY A 1 76 ? -1.926 -9.392 -5.287 1.00 78.81 76 GLY A CA 1
ATOM 580 C C . GLY A 1 76 ? -2.470 -9.933 -3.963 1.00 78.81 76 GLY A C 1
ATOM 581 O O . GLY A 1 76 ? -2.529 -9.188 -2.984 1.00 78.81 76 GLY A O 1
ATOM 582 N N . GLU A 1 77 ? -2.764 -11.232 -3.893 1.00 82.56 77 GLU A N 1
ATOM 583 C CA . GLU A 1 77 ? -3.225 -11.896 -2.665 1.00 82.56 77 GLU A CA 1
ATOM 584 C C . GLU A 1 77 ? -2.172 -11.878 -1.549 1.00 82.56 77 GLU A C 1
ATOM 586 O O . GLU A 1 77 ? -2.488 -11.616 -0.387 1.00 82.56 77 GLU A O 1
ATOM 591 N N . SER A 1 78 ? -0.894 -12.064 -1.891 1.00 79.19 78 SER A N 1
ATOM 592 C CA . SER A 1 78 ? 0.199 -11.971 -0.911 1.00 79.19 78 SER A CA 1
ATOM 593 C C . SER A 1 78 ? 0.295 -10.564 -0.309 1.00 79.19 78 SER A C 1
ATOM 595 O O . SER A 1 78 ? 0.474 -10.405 0.901 1.00 79.19 78 SER A O 1
ATOM 597 N N . PHE A 1 79 ? 0.125 -9.530 -1.138 1.00 82.00 79 PHE A N 1
ATOM 598 C CA . PHE A 1 79 ? 0.119 -8.142 -0.679 1.00 82.00 79 PHE A CA 1
ATOM 599 C C . PHE A 1 79 ? -1.129 -7.822 0.156 1.00 82.00 79 PHE A C 1
ATOM 601 O O . PHE A 1 79 ? -1.024 -7.197 1.215 1.00 82.00 79 PHE A O 1
ATOM 608 N N . ARG A 1 80 ? -2.297 -8.328 -0.266 1.00 88.94 80 ARG A N 1
ATOM 609 C CA . ARG A 1 80 ? -3.562 -8.228 0.473 1.00 88.94 80 ARG A CA 1
ATOM 610 C C . ARG A 1 80 ? -3.436 -8.806 1.880 1.00 88.94 80 ARG A C 1
ATOM 612 O O . ARG A 1 80 ? -3.822 -8.127 2.824 1.00 88.94 80 ARG A O 1
ATOM 619 N N . GLY A 1 81 ? -2.832 -9.984 2.044 1.00 89.25 81 GLY A N 1
ATOM 620 C CA . GLY A 1 81 ? -2.659 -10.610 3.360 1.00 89.25 81 GLY A CA 1
ATOM 621 C C . GLY A 1 81 ? -1.814 -9.780 4.341 1.00 89.25 81 GLY A C 1
ATOM 622 O O . GLY A 1 81 ? -2.072 -9.775 5.544 1.00 89.25 81 GLY A O 1
ATOM 623 N N . ILE A 1 82 ? -0.821 -9.024 3.857 1.00 88.56 82 ILE A N 1
ATOM 624 C CA . ILE A 1 82 ? -0.026 -8.120 4.709 1.00 88.56 82 ILE A CA 1
ATOM 625 C C . ILE A 1 82 ? -0.849 -6.893 5.109 1.00 88.56 82 ILE A C 1
ATOM 627 O O . ILE A 1 82 ? -0.827 -6.492 6.275 1.00 88.56 82 ILE A O 1
ATOM 631 N N . VAL A 1 83 ? -1.584 -6.312 4.159 1.00 92.56 83 VAL A N 1
ATOM 632 C CA . VAL A 1 83 ? -2.487 -5.187 4.432 1.00 92.56 83 VAL A CA 1
ATOM 633 C C . VAL A 1 83 ? -3.578 -5.599 5.418 1.00 92.56 83 VAL A C 1
ATOM 635 O O . VAL A 1 83 ? -3.847 -4.865 6.361 1.00 92.56 83 VAL A O 1
ATOM 638 N N . GLU A 1 84 ? -4.144 -6.794 5.278 1.00 93.50 84 GLU A N 1
ATOM 639 C CA . GLU A 1 84 ? -5.101 -7.346 6.235 1.00 93.50 84 GLU A CA 1
ATOM 640 C C . GLU A 1 84 ? -4.503 -7.429 7.643 1.00 93.50 84 GLU A C 1
ATOM 642 O O . GLU A 1 84 ? -5.105 -6.934 8.594 1.00 93.50 84 GLU A O 1
ATOM 647 N N . ARG A 1 85 ? -3.282 -7.961 7.795 1.00 92.12 85 ARG A N 1
ATOM 648 C CA . ARG A 1 85 ? -2.596 -7.992 9.099 1.00 92.12 85 ARG A CA 1
ATOM 649 C C . ARG A 1 85 ? -2.407 -6.595 9.694 1.00 92.12 85 ARG A C 1
ATOM 651 O O . ARG A 1 85 ? -2.586 -6.437 10.901 1.00 92.12 85 ARG A O 1
ATOM 658 N N . LEU A 1 86 ? -2.045 -5.609 8.869 1.00 93.19 86 LEU A N 1
ATOM 659 C CA . LEU A 1 86 ? -1.910 -4.213 9.292 1.00 93.19 86 LEU A CA 1
ATOM 660 C C . LEU A 1 86 ? -3.248 -3.660 9.802 1.00 93.19 86 LEU A C 1
ATOM 662 O O . LEU A 1 86 ? -3.301 -3.092 10.890 1.00 93.19 86 LEU A O 1
ATOM 666 N N . VAL A 1 87 ? -4.326 -3.846 9.039 1.00 94.62 87 VAL A N 1
ATOM 667 C CA . VAL A 1 87 ? -5.653 -3.325 9.390 1.00 94.62 87 VAL A CA 1
ATOM 668 C C . VAL A 1 87 ? -6.216 -4.025 10.629 1.00 94.62 87 VAL A C 1
ATOM 670 O O . VAL A 1 87 ? -6.758 -3.359 11.506 1.00 94.62 87 VAL A O 1
ATOM 673 N N . ILE A 1 88 ? -6.035 -5.344 10.766 1.00 93.69 88 ILE A N 1
ATOM 674 C CA . ILE A 1 88 ? -6.436 -6.089 11.970 1.00 93.69 88 ILE A CA 1
ATOM 675 C C . ILE A 1 88 ? -5.708 -5.556 13.207 1.00 93.69 88 ILE A C 1
ATOM 677 O O . ILE A 1 88 ? -6.337 -5.394 14.253 1.00 93.69 88 ILE A O 1
ATOM 681 N N . ALA A 1 89 ? -4.398 -5.302 13.109 1.00 91.75 89 ALA A N 1
ATOM 682 C CA . ALA A 1 89 ? -3.636 -4.728 14.214 1.00 91.75 89 ALA A CA 1
ATOM 683 C C . ALA A 1 89 ? -4.184 -3.342 14.594 1.00 91.75 89 ALA A C 1
ATOM 685 O O . ALA A 1 89 ? -4.505 -3.121 15.758 1.00 91.75 89 ALA A O 1
ATOM 686 N N . ALA A 1 90 ? -4.417 -2.475 13.603 1.00 91.00 90 ALA A N 1
ATOM 687 C CA . ALA A 1 90 ? -4.967 -1.139 13.818 1.00 91.00 90 ALA A CA 1
ATOM 688 C C . ALA A 1 90 ? -6.387 -1.150 14.421 1.00 91.00 90 ALA A C 1
ATOM 690 O O . ALA A 1 90 ? -6.679 -0.370 15.320 1.00 91.00 90 ALA A O 1
ATOM 691 N N . GLN A 1 91 ? -7.284 -2.042 13.982 1.00 90.06 91 GLN A N 1
ATOM 692 C CA . GLN A 1 91 ? -8.623 -2.140 14.582 1.00 90.06 91 GLN A CA 1
ATOM 693 C C . GLN A 1 91 ? -8.565 -2.593 16.046 1.00 90.06 91 GLN A C 1
ATOM 695 O O . GLN A 1 91 ? -9.296 -2.064 16.881 1.00 90.06 91 GLN A O 1
ATOM 700 N N . ARG A 1 92 ? -7.682 -3.545 16.376 1.00 88.00 92 ARG A N 1
ATOM 701 C CA . ARG A 1 92 ? -7.553 -4.084 17.740 1.00 88.00 92 ARG A CA 1
ATOM 702 C C . ARG A 1 92 ? -7.069 -3.058 18.762 1.00 88.00 92 ARG A C 1
ATOM 704 O O . ARG A 1 92 ? -7.386 -3.207 19.937 1.00 88.00 92 ARG A O 1
ATOM 711 N N . GLU A 1 93 ? -6.351 -2.022 18.333 1.00 83.69 93 GLU A N 1
ATOM 712 C CA . GLU A 1 93 ? -5.986 -0.881 19.186 1.00 83.69 93 GLU A CA 1
ATOM 713 C C . GLU A 1 93 ? -7.208 -0.048 19.609 1.00 83.69 93 GLU A C 1
ATOM 715 O O . GLU A 1 93 ? -7.172 0.632 20.635 1.00 83.69 93 GLU A O 1
ATOM 720 N N . HIS A 1 94 ? -8.303 -0.123 18.847 1.00 80.38 94 HIS A N 1
ATOM 721 C CA . HIS A 1 94 ? -9.491 0.713 19.016 1.00 80.38 94 HIS A CA 1
ATOM 722 C C . HIS A 1 94 ? -10.762 -0.058 19.397 1.00 80.38 94 HIS A C 1
ATOM 724 O O . HIS A 1 94 ? -11.777 0.570 19.696 1.00 80.38 94 HIS A O 1
ATOM 730 N N . GLY A 1 95 ? -10.732 -1.394 19.424 1.00 84.38 95 GLY A N 1
ATOM 731 C CA . GLY A 1 95 ? -11.877 -2.195 19.848 1.00 84.38 95 GLY A CA 1
ATOM 732 C C . GLY A 1 95 ? -11.958 -3.586 19.212 1.00 84.38 95 GLY A C 1
ATOM 733 O O . GLY A 1 95 ? -10.962 -4.116 18.712 1.00 84.38 95 GLY A O 1
ATOM 734 N N . PRO A 1 96 ? -13.140 -4.230 19.267 1.00 87.38 96 PRO A N 1
ATOM 735 C CA . PRO A 1 96 ? -13.360 -5.509 18.605 1.00 87.38 96 PRO A CA 1
ATOM 736 C C . PRO A 1 96 ? -13.266 -5.369 17.080 1.00 87.38 96 PRO A C 1
ATOM 738 O O . PRO A 1 96 ? -13.565 -4.321 16.516 1.00 87.38 96 PRO A O 1
ATOM 741 N N . LEU A 1 97 ? -12.886 -6.462 16.416 1.00 89.38 97 LEU A N 1
ATOM 742 C CA . LEU A 1 97 ? -12.774 -6.510 14.961 1.00 89.38 97 LEU A CA 1
ATOM 743 C C . LEU A 1 97 ? -14.158 -6.380 14.298 1.00 89.38 97 LEU A C 1
ATOM 745 O O . LEU A 1 97 ? -15.007 -7.258 14.471 1.00 89.38 97 LEU A O 1
ATOM 749 N N . ASP A 1 98 ? -14.347 -5.346 13.481 1.00 91.25 98 ASP A N 1
ATOM 750 C CA . ASP A 1 98 ? -15.490 -5.200 12.578 1.00 91.25 98 ASP A CA 1
ATOM 751 C C . ASP A 1 98 ? -15.087 -5.704 11.188 1.00 91.25 98 ASP A C 1
ATOM 753 O O . ASP A 1 98 ? -14.314 -5.068 10.467 1.00 91.25 98 ASP A O 1
ATOM 757 N N . ARG A 1 99 ? -15.625 -6.869 10.805 1.00 88.19 99 ARG A N 1
ATOM 758 C CA . ARG A 1 99 ? -15.320 -7.514 9.519 1.00 88.19 99 ARG A CA 1
ATOM 759 C C . ARG A 1 99 ? -15.813 -6.719 8.313 1.00 88.19 99 ARG A C 1
ATOM 761 O O . ARG A 1 99 ? -15.147 -6.731 7.287 1.00 88.19 99 ARG A O 1
ATOM 768 N N . 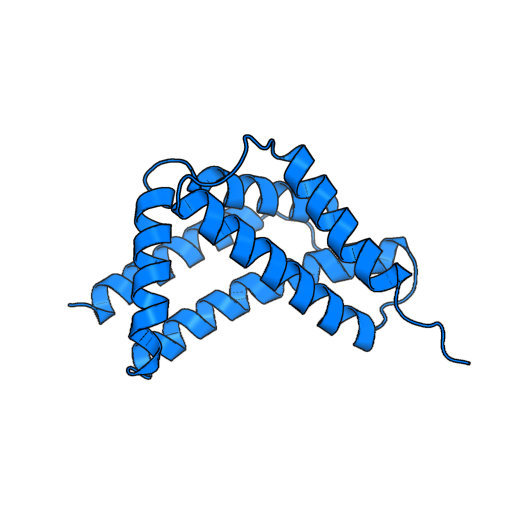THR A 1 100 ? -16.933 -6.010 8.432 1.00 85.69 100 THR A N 1
ATOM 769 C CA . THR A 1 100 ? -17.442 -5.177 7.336 1.00 85.69 100 THR A CA 1
ATOM 770 C C . THR A 1 100 ? -16.538 -3.963 7.129 1.00 85.69 100 THR A C 1
ATOM 772 O O . THR A 1 100 ? -16.264 -3.586 5.994 1.00 85.69 100 THR A O 1
ATOM 775 N N . LEU A 1 101 ? -16.013 -3.386 8.217 1.00 92.31 101 LEU A N 1
ATOM 776 C CA . LEU A 1 101 ? -15.044 -2.287 8.147 1.00 92.31 101 LEU A CA 1
ATOM 777 C C . LEU A 1 101 ? -13.679 -2.767 7.637 1.00 92.31 101 LEU A C 1
ATOM 779 O O . LEU A 1 101 ? -12.993 -2.039 6.923 1.00 92.31 101 LEU A O 1
ATOM 783 N N . LEU A 1 102 ? -13.288 -3.987 8.012 1.00 93.38 102 LEU A N 1
ATOM 784 C CA . LEU A 1 102 ? -12.008 -4.589 7.650 1.00 93.38 102 LEU A CA 1
ATOM 785 C C . LEU A 1 102 ? -11.835 -4.652 6.129 1.00 93.38 102 LEU A C 1
ATOM 787 O O . LEU A 1 102 ? -10.817 -4.189 5.618 1.00 93.38 102 LEU A O 1
ATOM 791 N N . ASP A 1 103 ? -12.831 -5.168 5.406 1.00 92.00 103 ASP A N 1
ATOM 792 C CA . ASP A 1 103 ? -12.760 -5.298 3.946 1.00 92.00 103 ASP A CA 1
ATOM 793 C C . ASP A 1 103 ? -12.652 -3.940 3.239 1.00 92.00 103 ASP A C 1
ATOM 795 O O . ASP A 1 103 ? -11.856 -3.782 2.306 1.00 92.00 103 ASP A O 1
ATOM 799 N N . GLU A 1 104 ? -13.408 -2.944 3.707 1.00 93.69 104 GLU A N 1
ATOM 800 C CA . GLU A 1 104 ? -13.357 -1.580 3.180 1.00 93.69 104 GLU A CA 1
ATOM 801 C C . GLU A 1 104 ? -11.981 -0.946 3.424 1.00 93.69 104 GLU A C 1
ATOM 803 O O . GLU A 1 104 ? -11.340 -0.465 2.488 1.00 93.69 104 GLU A O 1
ATOM 808 N N . GLN A 1 105 ? -11.471 -1.019 4.656 1.00 95.44 105 GLN A N 1
ATOM 809 C CA . GLN A 1 105 ? -10.149 -0.503 5.012 1.00 95.44 105 GLN A CA 1
ATOM 810 C C . GLN A 1 105 ? -9.034 -1.171 4.202 1.00 95.44 105 GLN A C 1
ATOM 812 O O . GLN A 1 105 ? -8.156 -0.474 3.693 1.00 95.44 105 GLN A O 1
ATOM 817 N N . ILE A 1 106 ? -9.073 -2.497 4.029 1.00 94.81 106 ILE A N 1
ATOM 818 C CA . ILE A 1 106 ? -8.103 -3.223 3.197 1.00 94.81 106 ILE A CA 1
ATOM 819 C C . ILE A 1 106 ? -8.144 -2.703 1.758 1.00 94.81 106 ILE A C 1
ATOM 821 O O . ILE A 1 106 ? -7.097 -2.406 1.184 1.00 94.81 106 ILE A O 1
ATOM 825 N N . SER A 1 107 ? -9.339 -2.560 1.179 1.00 93.12 107 SER A N 1
ATOM 826 C CA . SER A 1 107 ? -9.517 -2.081 -0.196 1.00 93.12 107 SER A CA 1
ATOM 827 C C . SER A 1 107 ? -8.965 -0.664 -0.400 1.00 93.12 107 SER A C 1
ATOM 829 O O . SER A 1 107 ? -8.222 -0.402 -1.355 1.00 93.12 107 SER A O 1
ATOM 831 N N . VAL A 1 108 ? -9.265 0.253 0.525 1.00 95.62 108 VAL A N 1
ATOM 832 C CA . VAL A 1 108 ? -8.797 1.645 0.454 1.00 95.62 108 VAL A CA 1
ATOM 833 C C . VAL A 1 108 ? -7.282 1.724 0.651 1.00 95.62 108 VAL A C 1
ATOM 835 O O . VAL A 1 108 ? -6.607 2.432 -0.099 1.00 95.62 108 VAL A O 1
ATOM 838 N N . VAL A 1 109 ? -6.716 0.959 1.592 1.00 96.12 109 VAL A N 1
ATOM 839 C CA . VAL A 1 109 ? -5.259 0.888 1.780 1.00 96.12 109 VAL A CA 1
ATOM 840 C C . VAL A 1 109 ? -4.577 0.341 0.526 1.00 96.12 109 VAL A C 1
ATOM 842 O O . VAL A 1 109 ? -3.615 0.945 0.059 1.00 96.12 109 VAL A O 1
ATOM 845 N N . LEU A 1 110 ? -5.079 -0.745 -0.069 1.00 94.44 110 LEU A N 1
ATOM 846 C CA . LEU A 1 110 ? -4.526 -1.295 -1.313 1.00 94.44 110 LEU A CA 1
ATOM 847 C C . LEU A 1 110 ? -4.564 -0.277 -2.459 1.00 94.44 110 LEU A C 1
ATOM 849 O O . LEU A 1 110 ?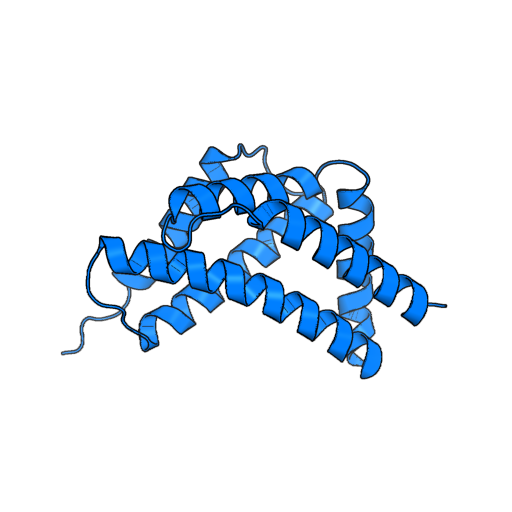 -3.579 -0.141 -3.184 1.00 94.44 110 LEU A O 1
ATOM 853 N N . SER A 1 111 ? -5.658 0.477 -2.588 1.00 94.88 111 SER A N 1
ATOM 854 C CA . SER A 1 111 ? -5.801 1.528 -3.604 1.00 94.88 111 SER A CA 1
ATOM 855 C C . SER A 1 111 ? -4.794 2.663 -3.398 1.00 94.88 111 SER A C 1
ATOM 857 O O . SER A 1 11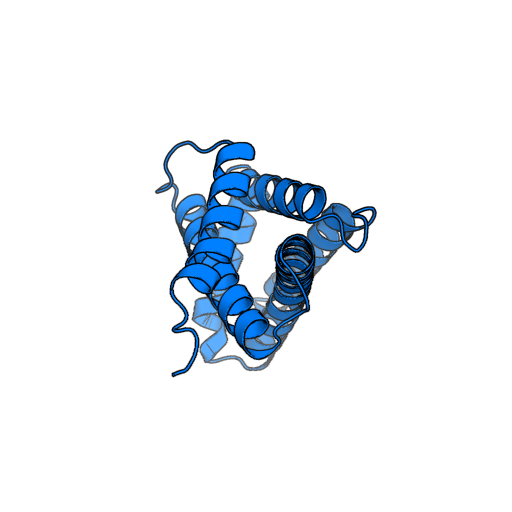1 ? -4.115 3.079 -4.339 1.00 94.88 111 SER A O 1
ATOM 859 N N . TYR A 1 112 ? -4.641 3.123 -2.154 1.00 95.81 112 TYR A N 1
ATOM 860 C CA . TYR A 1 112 ? -3.634 4.112 -1.777 1.00 95.81 112 TYR A CA 1
ATOM 861 C C . TYR A 1 112 ? -2.215 3.623 -2.109 1.00 95.81 112 TYR A C 1
ATOM 863 O O . TYR A 1 112 ? -1.458 4.331 -2.777 1.00 95.81 112 TYR A O 1
ATOM 871 N N . LEU A 1 113 ? -1.860 2.396 -1.710 1.00 93.94 113 LEU A N 1
ATOM 87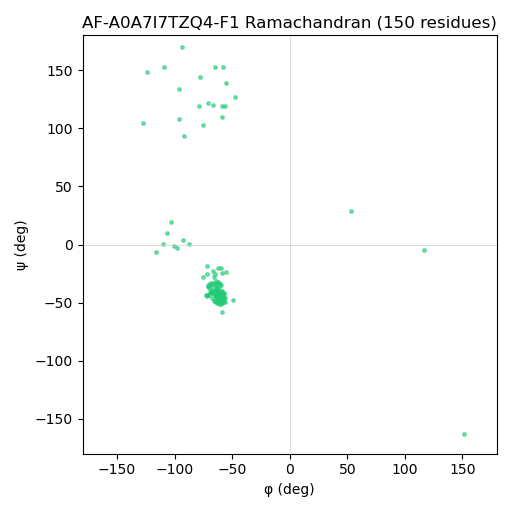2 C CA . LEU A 1 113 ? -0.540 1.823 -1.979 1.00 93.94 113 LEU A CA 1
ATOM 873 C C . LEU A 1 113 ? -0.297 1.643 -3.480 1.00 93.94 113 LEU A C 1
ATOM 875 O O . LEU A 1 113 ? 0.786 1.977 -3.953 1.00 93.94 113 LEU A O 1
ATOM 879 N N . GLY A 1 114 ? -1.301 1.201 -4.242 1.00 92.00 114 GLY A N 1
ATOM 880 C CA . GLY A 1 114 ? -1.232 1.113 -5.702 1.00 92.00 114 GLY A CA 1
ATOM 881 C C . GLY A 1 114 ? -0.922 2.465 -6.350 1.00 92.00 114 GLY A C 1
ATOM 882 O O . GLY A 1 114 ? -0.017 2.557 -7.180 1.00 92.00 114 GLY A O 1
ATOM 883 N N . GLY A 1 115 ? -1.591 3.534 -5.906 1.00 93.62 115 GLY A N 1
ATOM 884 C CA . GLY A 1 115 ? -1.303 4.900 -6.350 1.00 93.62 115 GLY A CA 1
ATOM 885 C C . GLY A 1 115 ? 0.120 5.354 -6.006 1.00 93.62 115 GLY A C 1
ATOM 886 O O . GLY A 1 115 ? 0.806 5.931 -6.850 1.00 93.62 115 GLY A O 1
ATOM 887 N N . ARG A 1 116 ? 0.610 5.043 -4.797 1.00 94.00 116 ARG A N 1
ATOM 888 C CA . ARG A 1 116 ? 1.997 5.343 -4.391 1.00 94.00 116 ARG A CA 1
ATOM 889 C C . ARG A 1 116 ? 3.024 4.592 -5.236 1.00 94.00 116 ARG A C 1
ATOM 891 O O . ARG A 1 116 ? 4.002 5.197 -5.664 1.00 94.00 116 ARG A O 1
ATOM 898 N N . ILE A 1 117 ? 2.800 3.301 -5.478 1.00 92.94 117 ILE A N 1
ATOM 899 C CA . ILE A 1 117 ? 3.663 2.453 -6.310 1.00 92.94 117 ILE A CA 1
ATOM 900 C C . ILE A 1 117 ? 3.758 3.033 -7.725 1.00 92.94 117 ILE A C 1
ATOM 902 O O . ILE A 1 117 ? 4.862 3.201 -8.239 1.00 92.94 117 ILE A O 1
ATOM 906 N N . LEU A 1 118 ? 2.619 3.398 -8.324 1.00 93.31 118 LEU A N 1
ATOM 907 C CA . LEU A 1 118 ? 2.580 4.020 -9.647 1.00 93.31 118 LEU A CA 1
ATOM 908 C C . LEU A 1 118 ? 3.329 5.360 -9.673 1.00 93.31 118 LEU A C 1
ATOM 910 O O . LEU A 1 118 ? 4.120 5.595 -10.585 1.00 93.31 118 LEU A O 1
ATOM 914 N N . ALA A 1 119 ? 3.118 6.219 -8.673 1.00 93.69 119 ALA A N 1
ATOM 915 C CA . ALA A 1 119 ? 3.772 7.524 -8.597 1.00 93.69 119 ALA A CA 1
ATOM 916 C C . ALA A 1 119 ? 5.299 7.406 -8.455 1.00 93.69 119 ALA A C 1
ATOM 918 O O . ALA A 1 119 ? 6.037 8.109 -9.143 1.00 93.69 119 ALA A O 1
ATOM 919 N N . PHE A 1 120 ? 5.787 6.490 -7.610 1.00 93.38 120 PHE A N 1
ATOM 920 C CA . PHE A 1 120 ? 7.224 6.238 -7.473 1.00 93.38 120 PHE A CA 1
ATOM 921 C C . PHE A 1 120 ? 7.828 5.640 -8.747 1.00 93.38 120 PHE A C 1
ATOM 923 O O . PHE A 1 120 ? 8.892 6.077 -9.175 1.00 93.38 120 PHE A O 1
ATOM 930 N N . ALA A 1 121 ? 7.132 4.707 -9.403 1.00 93.38 121 ALA A N 1
ATOM 931 C CA . ALA A 1 121 ? 7.585 4.147 -10.675 1.00 93.38 121 ALA A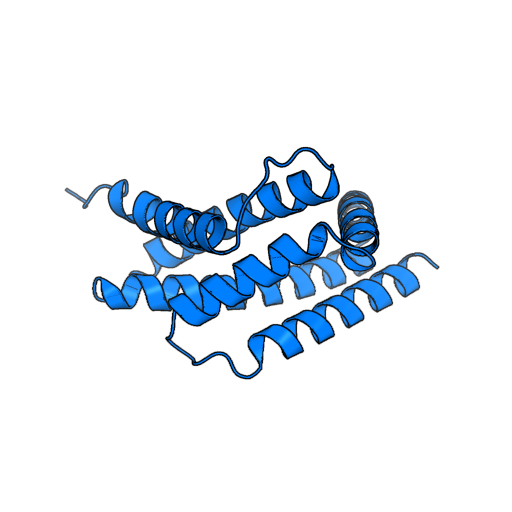 CA 1
ATOM 932 C C . ALA A 1 121 ? 7.607 5.189 -11.810 1.00 93.38 121 ALA A C 1
ATOM 934 O O . ALA A 1 121 ? 8.412 5.077 -12.734 1.00 93.38 121 ALA A O 1
ATOM 935 N N . SER A 1 122 ? 6.757 6.213 -11.741 1.00 91.00 122 SER A N 1
ATOM 936 C CA . SER A 1 122 ? 6.641 7.263 -12.763 1.00 91.00 122 SER A CA 1
ATOM 937 C C . SER A 1 122 ? 7.513 8.494 -12.491 1.00 91.00 122 SER A C 1
ATOM 939 O O . SER A 1 122 ? 7.416 9.462 -13.235 1.00 91.00 122 SER A O 1
ATOM 941 N N . ASP A 1 123 ? 8.335 8.474 -11.434 1.00 85.81 123 ASP A N 1
ATOM 942 C CA . ASP A 1 123 ? 9.123 9.629 -10.962 1.00 85.81 123 ASP A CA 1
ATOM 943 C C . ASP A 1 123 ? 8.275 10.896 -10.713 1.00 85.81 123 ASP A C 1
ATOM 945 O O . ASP A 1 123 ? 8.723 12.030 -10.838 1.00 85.81 123 ASP A O 1
ATOM 949 N N . SER A 1 124 ? 7.000 10.701 -10.364 1.00 81.56 124 SER A N 1
ATOM 950 C CA . SER A 1 124 ? 6.025 11.777 -10.156 1.00 81.56 124 SER A CA 1
ATOM 951 C C . SER A 1 124 ? 5.700 11.993 -8.677 1.00 81.56 124 SER A C 1
ATOM 953 O O . SER A 1 124 ? 4.715 12.649 -8.340 1.00 81.56 124 SER A O 1
ATOM 955 N N . ALA A 1 125 ? 6.462 11.365 -7.782 1.00 78.00 125 ALA A N 1
ATOM 956 C CA . ALA A 1 125 ? 6.210 11.391 -6.352 1.00 78.00 125 ALA A CA 1
ATOM 957 C C . ALA A 1 125 ? 7.042 12.472 -5.658 1.00 78.00 125 ALA A C 1
ATOM 959 O O . ALA A 1 125 ? 8.257 12.549 -5.830 1.00 78.00 125 ALA A O 1
ATOM 960 N N . GLU A 1 126 ? 6.393 13.246 -4.790 1.00 83.25 126 GLU A N 1
ATOM 961 C CA . GLU A 1 126 ? 7.087 14.136 -3.862 1.00 83.25 126 GLU A CA 1
ATOM 962 C C . GLU A 1 126 ? 8.060 13.357 -2.952 1.00 83.25 126 GLU A C 1
ATOM 964 O O . GLU A 1 126 ? 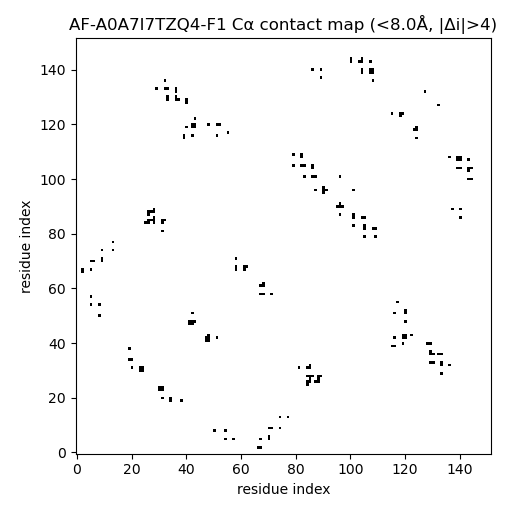7.822 12.174 -2.657 1.00 83.25 126 GLU A O 1
ATOM 969 N N . PRO A 1 127 ? 9.136 14.005 -2.464 1.00 86.06 127 PRO A N 1
ATOM 970 C CA . PRO A 1 127 ? 10.016 13.414 -1.466 1.00 86.06 127 PRO A CA 1
ATOM 971 C C . PRO A 1 127 ? 9.224 13.001 -0.219 1.00 86.06 127 PRO A C 1
ATOM 973 O O . PRO A 1 127 ? 8.633 13.844 0.446 1.00 86.06 127 PRO A O 1
ATOM 976 N N . LEU A 1 128 ? 9.238 11.706 0.107 1.00 91.88 128 LEU A N 1
ATOM 977 C CA . LEU A 1 128 ? 8.659 11.163 1.336 1.00 91.88 128 LEU A CA 1
ATOM 978 C C . LEU A 1 128 ? 9.700 10.382 2.131 1.00 91.88 128 LEU A C 1
ATOM 980 O O . LEU A 1 128 ? 10.572 9.720 1.561 1.00 91.88 128 LEU A O 1
ATOM 984 N N . THR A 1 129 ? 9.545 10.411 3.449 1.00 94.31 129 THR A N 1
ATOM 985 C CA . THR A 1 129 ? 10.241 9.529 4.387 1.00 94.31 129 THR A CA 1
ATOM 986 C C . THR A 1 129 ? 9.405 8.286 4.706 1.00 94.31 129 THR A C 1
ATOM 988 O O . THR A 1 129 ? 8.224 8.191 4.361 1.00 94.31 129 THR A O 1
ATOM 991 N N . SER A 1 130 ? 10.014 7.310 5.387 1.00 94.75 130 SER A N 1
ATOM 992 C CA . SER A 1 130 ? 9.284 6.132 5.879 1.00 94.75 130 SER A CA 1
ATOM 993 C C . SER A 1 130 ? 8.169 6.543 6.842 1.00 94.75 130 SER A C 1
ATOM 995 O O . SER A 1 130 ? 7.062 6.015 6.762 1.00 94.75 130 SER A O 1
ATOM 997 N N . ASP A 1 131 ? 8.441 7.516 7.710 1.00 96.25 131 ASP A N 1
ATOM 998 C CA . ASP A 1 131 ? 7.494 7.989 8.720 1.00 96.25 131 ASP A CA 1
ATOM 999 C C . ASP A 1 131 ? 6.295 8.696 8.081 1.00 96.25 131 ASP A C 1
ATOM 1001 O O . ASP A 1 131 ? 5.165 8.545 8.548 1.00 96.25 131 ASP A O 1
ATOM 1005 N N . ASP A 1 132 ? 6.505 9.397 6.961 1.00 96.19 132 ASP A N 1
ATOM 1006 C CA . ASP A 1 132 ? 5.410 9.996 6.196 1.00 96.19 132 ASP A CA 1
ATOM 1007 C C . ASP A 1 132 ? 4.445 8.940 5.663 1.00 96.19 132 ASP A C 1
ATOM 1009 O O . ASP A 1 132 ? 3.230 9.100 5.786 1.00 96.19 132 ASP A O 1
ATOM 1013 N N . ILE A 1 133 ? 4.971 7.841 5.115 1.00 95.69 133 ILE A N 1
ATOM 1014 C CA . ILE A 1 133 ? 4.144 6.748 4.593 1.00 95.69 133 ILE A CA 1
ATOM 1015 C C . ILE A 1 133 ? 3.432 6.015 5.733 1.00 95.69 133 ILE A C 1
ATOM 1017 O O . ILE A 1 133 ? 2.250 5.710 5.595 1.00 95.69 133 ILE A O 1
ATOM 1021 N N . VAL A 1 134 ? 4.101 5.767 6.867 1.00 96.31 134 VAL A N 1
ATOM 1022 C CA . VAL A 1 134 ? 3.471 5.166 8.060 1.00 96.31 134 VAL A CA 1
ATOM 1023 C C . VAL A 1 134 ? 2.312 6.032 8.549 1.00 96.31 134 VAL A C 1
ATOM 1025 O O . VAL A 1 134 ? 1.205 5.538 8.771 1.00 96.31 134 VAL A O 1
ATOM 1028 N N . ARG A 1 135 ? 2.531 7.343 8.661 1.00 96.62 135 ARG A N 1
ATOM 1029 C CA . ARG A 1 135 ? 1.500 8.307 9.051 1.00 96.62 135 ARG A CA 1
ATOM 1030 C C . ARG A 1 135 ? 0.340 8.334 8.053 1.00 96.62 135 ARG A C 1
ATOM 1032 O O . ARG A 1 135 ? -0.811 8.370 8.479 1.00 96.62 135 ARG A O 1
ATOM 1039 N N . GLN A 1 136 ? 0.617 8.290 6.750 1.00 96.75 136 GLN A N 1
ATOM 1040 C CA . GLN A 1 136 ? -0.412 8.236 5.705 1.00 96.75 136 GLN A CA 1
ATOM 1041 C C . GLN A 1 136 ? -1.212 6.925 5.748 1.00 96.75 136 GLN A C 1
ATOM 1043 O O . GLN A 1 136 ? -2.435 6.972 5.666 1.00 96.75 136 GLN A O 1
ATOM 1048 N N . LEU A 1 137 ? -0.559 5.775 5.953 1.00 96.00 137 LEU A N 1
ATOM 1049 C CA . LEU A 1 137 ? -1.225 4.481 6.143 1.00 96.00 137 LEU A CA 1
ATOM 1050 C C . LEU A 1 137 ? -2.211 4.527 7.314 1.00 96.00 137 LEU A C 1
ATOM 1052 O O . LEU A 1 137 ? -3.374 4.163 7.149 1.00 96.00 137 LEU A O 1
ATOM 1056 N N . ARG A 1 138 ? -1.772 5.031 8.474 1.00 94.31 138 ARG A N 1
ATOM 1057 C CA . ARG A 1 138 ? -2.645 5.212 9.643 1.00 94.31 138 ARG A CA 1
ATOM 1058 C C . ARG A 1 138 ? -3.810 6.147 9.331 1.00 94.31 138 ARG A C 1
ATOM 1060 O O . ARG A 1 138 ? -4.952 5.797 9.597 1.00 94.31 138 ARG A O 1
ATOM 1067 N N . ALA A 1 139 ? -3.537 7.297 8.713 1.00 95.56 139 ALA A N 1
ATOM 1068 C CA . ALA A 1 139 ? -4.571 8.266 8.357 1.00 95.56 139 ALA A CA 1
ATOM 1069 C C . ALA A 1 139 ? -5.635 7.673 7.419 1.00 95.56 139 ALA A C 1
ATOM 1071 O O . ALA A 1 139 ? -6.820 7.921 7.617 1.00 95.56 139 ALA A O 1
ATOM 1072 N N . VAL A 1 140 ? -5.230 6.860 6.439 1.00 95.69 140 VAL A N 1
ATOM 1073 C CA . VAL A 1 140 ? -6.156 6.153 5.545 1.00 95.69 140 VAL A CA 1
ATOM 1074 C C . VAL A 1 140 ? -7.022 5.162 6.327 1.00 95.69 140 VAL A C 1
ATOM 1076 O O . VAL A 1 140 ? -8.244 5.205 6.213 1.00 95.69 140 VAL A O 1
ATOM 1079 N N . ILE A 1 141 ? -6.415 4.309 7.158 1.00 94.44 141 ILE A N 1
ATOM 1080 C CA . ILE A 1 141 ? -7.139 3.293 7.941 1.00 94.44 141 ILE A CA 1
ATOM 1081 C C . ILE A 1 141 ? -8.137 3.953 8.901 1.00 94.44 141 ILE A C 1
ATOM 1083 O O . ILE A 1 141 ? -9.321 3.606 8.909 1.00 94.44 141 ILE A O 1
ATOM 1087 N N . THR A 1 142 ? -7.681 4.928 9.689 1.00 92.75 142 THR A N 1
ATOM 1088 C CA . THR A 1 142 ? -8.516 5.640 10.663 1.00 92.75 142 THR A CA 1
ATOM 1089 C C . THR A 1 142 ? -9.580 6.498 9.978 1.00 92.75 142 THR A C 1
ATOM 1091 O O . THR A 1 142 ? -10.705 6.571 10.464 1.00 92.75 142 THR A O 1
ATOM 1094 N N . GLY A 1 143 ? -9.266 7.116 8.836 1.00 92.94 143 GLY A N 1
ATOM 1095 C CA . GLY A 1 143 ? -10.201 7.956 8.086 1.00 92.94 143 GLY A CA 1
ATOM 1096 C C . GLY A 1 143 ? -11.416 7.186 7.567 1.00 92.94 143 GLY A C 1
ATOM 1097 O O . GLY A 1 143 ? -12.537 7.675 7.684 1.00 92.94 143 GLY A O 1
ATOM 1098 N N . VAL A 1 144 ? -11.213 5.959 7.075 1.00 91.94 144 VAL A N 1
ATOM 1099 C CA . VAL A 1 144 ? -12.315 5.066 6.670 1.00 91.94 144 VAL A CA 1
ATOM 1100 C C . VAL A 1 144 ? -13.212 4.732 7.867 1.00 91.94 144 VAL A C 1
ATOM 1102 O O . VAL A 1 144 ? -14.433 4.800 7.762 1.00 91.94 144 VAL A O 1
ATOM 1105 N N . ALA A 1 145 ? -12.622 4.442 9.031 1.00 88.50 145 ALA A N 1
ATOM 1106 C CA . ALA A 1 145 ? -13.388 4.150 10.243 1.00 88.50 145 ALA A CA 1
ATOM 1107 C C . ALA A 1 145 ? -14.208 5.354 10.736 1.00 88.50 145 ALA A C 1
ATOM 1109 O O . ALA A 1 145 ? -15.345 5.186 11.168 1.00 88.50 145 ALA A O 1
ATOM 1110 N N . ALA A 1 146 ? -13.646 6.563 10.663 1.00 87.94 146 ALA A N 1
ATOM 1111 C CA . ALA A 1 146 ? -14.268 7.776 11.193 1.00 87.94 146 ALA A CA 1
ATOM 1112 C C . ALA A 1 146 ? -15.483 8.265 10.385 1.00 87.94 146 ALA A C 1
ATOM 1114 O O . ALA A 1 146 ? -16.335 8.960 10.934 1.00 87.94 146 ALA A O 1
ATOM 1115 N N . LEU A 1 147 ? -15.555 7.938 9.091 1.00 79.12 147 LEU A N 1
ATOM 1116 C CA . LEU A 1 147 ? -16.620 8.397 8.189 1.00 79.12 147 LEU A CA 1
ATOM 1117 C C . LEU A 1 147 ? -17.735 7.371 7.985 1.00 79.12 147 LEU A C 1
ATOM 1119 O O . LEU A 1 147 ? -18.721 7.670 7.309 1.00 79.12 147 LEU A O 1
ATOM 1123 N N . ARG A 1 148 ? -17.608 6.175 8.567 1.00 70.50 148 ARG A N 1
ATOM 1124 C CA . ARG A 1 148 ? -18.680 5.191 8.516 1.00 70.50 148 ARG A CA 1
ATOM 1125 C C . ARG A 1 148 ? -19.820 5.671 9.420 1.00 70.50 148 ARG A C 1
ATOM 1127 O O . ARG A 1 148 ? -19.583 5.872 10.612 1.00 70.50 148 ARG A O 1
ATOM 1134 N N . PRO A 1 149 ? -21.047 5.857 8.900 1.00 61.41 149 PRO A N 1
ATOM 1135 C CA . PRO A 1 149 ? -22.173 6.213 9.746 1.00 61.41 149 PRO A CA 1
ATOM 1136 C C . PRO A 1 149 ? -22.345 5.117 10.800 1.00 61.41 149 PRO A C 1
ATOM 1138 O O . PRO A 1 149 ? -22.543 3.945 10.469 1.00 61.41 149 PRO A O 1
ATOM 1141 N N . THR A 1 150 ? -22.230 5.487 12.076 1.00 63.41 150 THR A N 1
ATOM 1142 C CA . THR A 1 150 ? -22.753 4.671 13.172 1.00 63.41 150 THR A CA 1
ATOM 1143 C C . THR A 1 150 ? -24.241 4.543 12.905 1.00 63.41 150 THR A C 1
ATOM 1145 O O . THR A 1 150 ? -24.929 5.560 12.937 1.00 63.41 150 THR A O 1
ATOM 1148 N N . GLY A 1 151 ? -24.695 3.347 12.523 1.00 55.91 151 GLY A N 1
ATOM 1149 C CA . GLY A 1 151 ? -26.081 3.123 12.124 1.00 55.91 151 GLY A CA 1
ATOM 1150 C C . GLY A 1 151 ? -27.058 3.747 13.121 1.00 55.91 151 GLY A C 1
ATOM 1151 O O . GLY A 1 151 ? -26.930 3.511 14.324 1.00 55.91 151 GLY A O 1
ATOM 1152 N N . GLU A 1 152 ? -27.972 4.568 12.602 1.00 39.09 152 GLU A N 1
ATOM 1153 C CA . GLU A 1 152 ? -29.253 4.870 13.250 1.00 39.09 152 GLU A CA 1
ATOM 1154 C C . GLU A 1 152 ? -30.145 3.623 13.262 1.00 39.09 152 GLU A C 1
ATOM 1156 O O . GLU A 1 152 ? -30.097 2.846 12.276 1.00 39.09 152 GLU A O 1
#